Protein AF-A0A9P6AX72-F1 (afdb_monomer_lite)

Secondary structure (DSSP, 8-state):
-HHHHHHTSS--STHHHHHHHHHHHHHHHHTTT--SSS-----TT--HHHHHHHHTTT-TT------SHHHHHHHHHHHHHHHS-GGG--SSSSPPPP-GGGTTS--GGG---GGGSTHHHHHHHHHHHHHHHHHTT-

Foldseek 3Di:
DVLVCLLPVDCFPHPVLVVVVVVQVVLCVVVVVDADDDQFQPPPLAQVQLVVCVVVVVPSPDQGDRPDLVVSVLSLQQSVLVSDDPVQRDPDSGGDPDDPVCPPDDPVSLSHHHPRHCSSNSVSVSSSRVVVVVVVVD

Radius of gyration: 15.06 Å; chains: 1; bounding box: 37×38×39 Å

pLDDT: mean 81.89, std 10.88, range [48.25, 93.88]

Organism: NCBI:txid1448309

Structure (mmCIF, N/CA/C/O backbone):
data_AF-A0A9P6AX72-F1
#
_entry.id   AF-A0A9P6AX72-F1
#
loop_
_atom_site.group_PDB
_atom_site.id
_atom_site.type_symbol
_atom_site.label_atom_id
_atom_site.label_alt_id
_atom_site.label_comp_id
_atom_site.label_asym_id
_atom_site.label_entity_id
_atom_site.label_seq_id
_atom_site.pdbx_PDB_ins_code
_atom_site.Cartn_x
_atom_site.Cartn_y
_atom_site.Cartn_z
_atom_site.occupancy
_atom_site.B_iso_or_equiv
_atom_site.auth_seq_id
_atom_site.auth_comp_id
_atom_site.auth_asym_id
_atom_site.auth_atom_id
_atom_site.pdbx_PDB_model_num
ATOM 1 N N . MET A 1 1 ? -1.511 -17.682 -3.061 1.00 54.00 1 MET A N 1
ATOM 2 C CA . MET A 1 1 ? -2.916 -18.088 -2.811 1.00 54.00 1 MET A CA 1
ATOM 3 C C . MET A 1 1 ? -3.450 -17.654 -1.443 1.00 54.00 1 MET A C 1
ATOM 5 O O . MET A 1 1 ? -4.520 -17.069 -1.420 1.00 54.00 1 MET A O 1
ATOM 9 N N . ALA A 1 2 ? -2.737 -17.840 -0.319 1.00 62.84 2 ALA A N 1
ATOM 10 C CA . ALA A 1 2 ? -3.250 -17.471 1.018 1.00 62.84 2 ALA A CA 1
ATOM 11 C C . ALA A 1 2 ? -3.601 -15.973 1.210 1.00 62.84 2 ALA A C 1
ATOM 13 O O . ALA A 1 2 ? -4.419 -15.632 2.056 1.00 62.84 2 ALA A O 1
ATOM 14 N N . HIS A 1 3 ? -3.001 -15.082 0.417 1.00 76.56 3 HIS A N 1
ATOM 15 C CA . HIS A 1 3 ? -3.175 -13.633 0.538 1.00 76.56 3 HIS A CA 1
ATOM 16 C C . HIS A 1 3 ? -4.529 -13.180 -0.035 1.00 76.56 3 HIS A C 1
ATOM 18 O O . HIS A 1 3 ? -5.188 -12.324 0.545 1.00 76.56 3 HIS A O 1
ATOM 24 N N . LEU A 1 4 ? -4.973 -13.800 -1.135 1.00 80.00 4 LEU A N 1
ATOM 25 C CA . LEU A 1 4 ? -6.199 -13.415 -1.834 1.00 80.00 4 LEU A CA 1
ATOM 26 C C . LEU A 1 4 ? -7.451 -13.726 -1.008 1.00 80.00 4 LEU A C 1
ATOM 28 O O . LEU A 1 4 ? -8.325 -12.877 -0.892 1.00 80.00 4 LEU A O 1
ATOM 32 N N . GLY A 1 5 ? -7.493 -14.896 -0.360 1.00 82.56 5 GLY A N 1
ATOM 33 C CA . GLY A 1 5 ? -8.625 -15.276 0.491 1.00 82.56 5 GLY A CA 1
ATOM 34 C C . GLY A 1 5 ? -8.842 -14.314 1.664 1.00 82.56 5 GLY A C 1
ATOM 35 O O . GLY A 1 5 ? -9.978 -14.057 2.044 1.00 82.56 5 GLY A O 1
ATOM 36 N N . VAL A 1 6 ? -7.766 -13.725 2.199 1.00 84.81 6 VAL A N 1
ATOM 37 C CA . VAL A 1 6 ? -7.870 -12.669 3.215 1.00 84.81 6 VAL A CA 1
ATOM 38 C C . VAL A 1 6 ? -8.396 -11.368 2.612 1.00 84.81 6 VAL A C 1
ATOM 40 O O . VAL A 1 6 ? -9.300 -10.762 3.171 1.00 84.81 6 VAL A O 1
ATOM 43 N N . LEU A 1 7 ? -7.855 -10.933 1.475 1.00 85.81 7 LEU A N 1
ATOM 44 C CA . LEU A 1 7 ? -8.235 -9.659 0.854 1.00 85.81 7 LEU A CA 1
ATOM 45 C C . LEU A 1 7 ? -9.661 -9.664 0.281 1.00 85.81 7 LEU A C 1
ATOM 47 O O . LEU A 1 7 ? -10.276 -8.608 0.152 1.00 85.81 7 LEU A O 1
ATOM 51 N N . GLN A 1 8 ? -10.195 -10.847 -0.024 1.00 86.06 8 GLN A N 1
ATOM 52 C CA . GLN A 1 8 ? -11.582 -11.062 -0.440 1.00 86.06 8 GLN A CA 1
ATOM 53 C C . GLN A 1 8 ? -12.529 -11.335 0.736 1.00 86.06 8 GLN A C 1
ATOM 55 O O . GLN A 1 8 ? -13.734 -11.435 0.527 1.00 86.06 8 GLN A O 1
ATOM 60 N N . SER A 1 9 ? -12.029 -11.437 1.975 1.00 82.06 9 SER A N 1
ATOM 61 C CA . SER A 1 9 ? -12.870 -11.776 3.132 1.00 82.06 9 SER A CA 1
ATOM 62 C C . SER A 1 9 ? -13.851 -10.667 3.520 1.00 82.06 9 SER A C 1
ATOM 64 O O . SER A 1 9 ? -14.686 -10.869 4.396 1.00 82.06 9 SER A O 1
ATOM 66 N N . LEU A 1 10 ? -13.702 -9.472 2.947 1.00 78.75 10 LEU A N 1
ATOM 67 C CA . LEU A 1 10 ? -14.562 -8.322 3.177 1.00 78.75 10 LEU A CA 1
ATOM 68 C C . LEU A 1 10 ? -14.935 -7.698 1.836 1.00 78.75 10 LEU A C 1
ATOM 70 O O . LEU A 1 10 ? -14.074 -7.454 0.994 1.00 78.75 10 LEU A O 1
ATOM 74 N N . GLU A 1 11 ? -16.213 -7.368 1.677 1.00 81.81 11 GLU A N 1
ATOM 75 C CA . GLU A 1 11 ? -16.701 -6.618 0.517 1.00 81.81 11 GLU A CA 1
ATOM 76 C C . GLU A 1 11 ? -16.320 -5.138 0.633 1.00 81.81 11 GLU A C 1
ATOM 78 O O . GLU A 1 11 ? -17.087 -4.318 1.135 1.00 81.81 11 GLU A O 1
ATOM 83 N N . LEU A 1 12 ? -15.106 -4.778 0.241 1.00 84.31 12 LEU A N 1
ATOM 84 C CA . LEU A 1 12 ? -14.669 -3.383 0.187 1.00 84.31 12 LEU A CA 1
ATOM 85 C C . LEU A 1 12 ? -14.952 -2.823 -1.206 1.00 84.31 12 LEU A C 1
ATOM 87 O O . LEU A 1 12 ? -14.769 -3.541 -2.174 1.00 84.31 12 LEU A O 1
ATOM 91 N N . GLY A 1 13 ? -15.400 -1.568 -1.322 1.00 77.88 13 GLY A N 1
ATOM 92 C CA . GLY A 1 13 ? -15.394 -0.815 -2.591 1.00 77.88 13 GLY A CA 1
ATOM 93 C C . GLY A 1 13 ? -16.130 -1.418 -3.804 1.00 77.88 13 GLY A C 1
ATOM 94 O O . GLY A 1 13 ? -15.956 -0.901 -4.905 1.00 77.88 13 GLY A O 1
ATOM 95 N N . GLY A 1 14 ? -16.916 -2.488 -3.638 1.00 86.69 14 GLY A N 1
ATOM 96 C CA . GLY A 1 14 ? -17.617 -3.176 -4.728 1.00 86.69 14 GLY A CA 1
ATOM 97 C C . GLY A 1 14 ? -16.675 -3.699 -5.820 1.00 86.69 14 GLY A C 1
ATOM 98 O O . GLY A 1 14 ? -15.595 -4.228 -5.539 1.00 86.69 14 GLY A O 1
ATOM 99 N N . ASP A 1 15 ? -17.077 -3.520 -7.079 1.00 88.38 15 ASP A N 1
ATOM 100 C CA . ASP A 1 15 ? -16.349 -4.019 -8.253 1.00 88.38 15 ASP A CA 1
ATOM 101 C C . ASP A 1 15 ? -14.936 -3.439 -8.379 1.00 88.38 15 ASP A C 1
ATOM 103 O O . ASP A 1 15 ? -14.023 -4.133 -8.826 1.00 88.38 15 ASP A O 1
ATOM 107 N N . LEU A 1 16 ? -14.719 -2.196 -7.933 1.00 88.88 16 LEU A N 1
ATOM 108 C CA . LEU A 1 16 ? -13.410 -1.539 -8.003 1.00 88.88 16 LEU A CA 1
ATOM 109 C C . LEU A 1 16 ? -12.354 -2.271 -7.170 1.00 88.88 16 LEU A C 1
ATOM 111 O O . LEU A 1 16 ? -11.197 -2.366 -7.575 1.00 88.88 16 LEU A O 1
ATOM 115 N N . TRP A 1 17 ? -12.741 -2.832 -6.023 1.00 91.06 17 TRP A N 1
ATOM 116 C CA . TRP A 1 17 ? -11.821 -3.619 -5.204 1.00 91.06 17 TRP A CA 1
ATOM 117 C C . TRP A 1 17 ? -11.461 -4.941 -5.874 1.00 91.06 17 TRP A C 1
ATOM 119 O O . TRP A 1 17 ? -10.294 -5.323 -5.894 1.00 91.06 17 TRP A O 1
ATOM 129 N N . GLN A 1 18 ? -12.438 -5.621 -6.477 1.00 90.56 18 GLN A N 1
ATOM 130 C CA . GLN A 1 18 ? -12.172 -6.857 -7.214 1.00 90.56 18 GLN A CA 1
ATOM 131 C C . GLN A 1 18 ? -11.274 -6.597 -8.429 1.00 90.56 18 GLN A C 1
ATOM 133 O O . GLN A 1 18 ? -10.331 -7.351 -8.662 1.00 90.56 18 GLN A O 1
ATOM 138 N N . GLN A 1 19 ? -11.500 -5.495 -9.150 1.00 91.19 19 GLN A N 1
ATOM 139 C CA . GLN A 1 19 ? -10.642 -5.056 -10.253 1.00 91.19 19 GLN A CA 1
ATOM 140 C C . GLN A 1 19 ? -9.220 -4.727 -9.785 1.00 91.19 19 GLN A C 1
ATOM 142 O O . GLN A 1 19 ? -8.258 -5.123 -10.445 1.00 91.19 19 GLN A O 1
ATOM 147 N N . LEU A 1 20 ? -9.066 -4.066 -8.632 1.00 92.00 20 LEU A N 1
ATOM 148 C CA . LEU A 1 20 ? -7.757 -3.808 -8.030 1.00 92.00 20 LEU A CA 1
ATOM 149 C C . LEU A 1 20 ? -7.023 -5.118 -7.717 1.00 92.00 20 LEU A C 1
ATOM 151 O O . LEU A 1 20 ? -5.854 -5.266 -8.071 1.00 92.00 20 LEU A O 1
ATOM 155 N N . LEU A 1 21 ? -7.699 -6.078 -7.077 1.00 92.50 21 LEU A N 1
ATOM 156 C CA . LEU A 1 21 ? -7.105 -7.374 -6.741 1.00 92.50 21 LEU A CA 1
ATOM 157 C C . LEU A 1 21 ? -6.718 -8.170 -7.992 1.00 92.50 21 LEU A C 1
ATOM 159 O O . LEU A 1 21 ? -5.629 -8.742 -8.026 1.00 92.50 21 LEU A O 1
ATOM 163 N N . ALA A 1 22 ? -7.575 -8.181 -9.015 1.00 92.12 22 ALA A N 1
ATOM 164 C CA . ALA A 1 22 ? -7.294 -8.835 -10.290 1.00 92.12 22 ALA A CA 1
ATOM 165 C C . ALA A 1 22 ? -6.072 -8.210 -10.980 1.00 92.12 22 ALA A C 1
ATOM 167 O O . ALA A 1 22 ? -5.117 -8.919 -11.291 1.00 92.12 22 ALA A O 1
ATOM 168 N N . THR A 1 23 ? -6.048 -6.880 -11.110 1.00 91.56 23 THR A N 1
ATOM 169 C CA . THR A 1 23 ? -4.928 -6.136 -11.711 1.00 91.56 23 THR A CA 1
ATOM 170 C C . THR A 1 23 ? -3.619 -6.368 -10.953 1.00 91.56 23 THR A C 1
ATOM 172 O O . THR A 1 23 ? -2.569 -6.570 -11.562 1.00 91.56 23 THR A O 1
ATOM 175 N N . TRP A 1 24 ? -3.659 -6.388 -9.617 1.00 91.38 24 TRP A N 1
ATOM 176 C CA . TRP A 1 24 ? -2.477 -6.695 -8.810 1.00 91.38 24 TRP A CA 1
ATOM 177 C C . TRP A 1 24 ? -1.975 -8.127 -9.044 1.00 91.38 24 TRP A C 1
ATOM 179 O O . TRP A 1 24 ? -0.772 -8.328 -9.204 1.00 91.38 24 TRP A O 1
ATOM 189 N N . ILE A 1 25 ? -2.865 -9.123 -9.118 1.00 91.25 25 ILE A N 1
ATOM 190 C CA . ILE A 1 25 ? -2.468 -10.504 -9.433 1.00 91.25 25 ILE A CA 1
ATOM 191 C C . ILE A 1 25 ? -1.827 -10.589 -10.819 1.00 91.25 25 ILE A C 1
ATOM 193 O O . ILE A 1 25 ? -0.798 -11.246 -10.966 1.00 91.25 25 ILE A O 1
ATOM 197 N N . GLU A 1 26 ? -2.406 -9.934 -11.825 1.00 91.69 26 GLU A N 1
ATOM 198 C CA . GLU A 1 26 ? -1.842 -9.895 -13.177 1.00 91.69 26 GLU A CA 1
ATOM 199 C C . GLU A 1 26 ? -0.444 -9.267 -13.197 1.00 91.69 26 GLU A C 1
ATOM 201 O O . GLU A 1 26 ? 0.447 -9.758 -13.893 1.00 91.69 26 GLU A O 1
ATOM 206 N N . LEU A 1 27 ? -0.223 -8.211 -12.409 1.00 88.62 27 LEU A N 1
ATOM 207 C CA . LEU A 1 27 ? 1.100 -7.616 -12.239 1.00 88.62 27 LEU A CA 1
ATOM 208 C C . LEU A 1 27 ? 2.087 -8.620 -11.627 1.00 88.62 27 LEU A C 1
ATOM 210 O O . LEU A 1 27 ? 3.162 -8.826 -12.184 1.00 88.62 27 LEU A O 1
ATOM 214 N N . GLU A 1 28 ? 1.730 -9.288 -10.528 1.00 89.25 28 GLU A N 1
ATOM 215 C CA . GLU A 1 28 ? 2.593 -10.300 -9.894 1.00 89.25 28 GLU A CA 1
ATOM 216 C C . GLU A 1 28 ? 2.891 -11.476 -10.837 1.00 89.25 28 GLU A C 1
ATOM 218 O O . GLU A 1 28 ? 4.018 -11.972 -10.868 1.00 89.25 28 GLU A O 1
ATOM 223 N N . GLN A 1 29 ? 1.915 -11.895 -11.651 1.00 89.50 29 GLN A N 1
ATOM 224 C CA . GLN A 1 29 ? 2.105 -12.913 -12.688 1.00 89.50 29 GLN A CA 1
ATOM 225 C C . GLN A 1 29 ? 3.125 -12.468 -13.738 1.00 89.50 29 GLN A C 1
ATOM 227 O O . GLN A 1 29 ? 4.042 -13.226 -14.055 1.00 89.50 29 GLN A O 1
ATOM 232 N N . LYS A 1 30 ? 3.005 -11.235 -14.247 1.00 89.19 30 LYS A N 1
ATOM 233 C CA . LYS A 1 30 ? 3.960 -10.651 -15.206 1.00 89.19 30 LYS A CA 1
ATOM 234 C C . LYS A 1 30 ? 5.356 -10.480 -14.606 1.00 89.19 30 LYS A C 1
ATOM 236 O O . LYS A 1 30 ? 6.343 -10.575 -15.326 1.00 89.19 30 LYS A O 1
ATOM 241 N N . LEU A 1 31 ? 5.438 -10.282 -13.293 1.00 86.38 31 LEU A N 1
ATOM 242 C CA . LEU A 1 31 ? 6.683 -10.238 -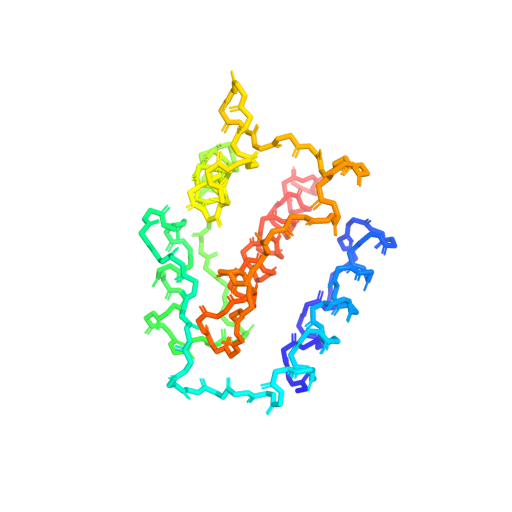12.528 1.00 86.38 31 LEU A CA 1
ATOM 243 C C . LEU A 1 31 ? 7.150 -11.625 -12.053 1.00 86.38 31 LEU A C 1
ATOM 245 O O . LEU A 1 31 ? 8.036 -11.707 -11.206 1.00 86.38 31 LEU A O 1
ATOM 249 N N . CYS A 1 32 ? 6.574 -12.717 -12.570 1.00 86.31 32 CYS A N 1
ATOM 250 C CA . CYS A 1 32 ? 6.940 -14.100 -12.245 1.00 86.31 32 CYS A CA 1
ATOM 251 C C . CYS A 1 32 ? 6.918 -14.428 -10.740 1.00 86.31 32 CYS A C 1
ATOM 253 O O . CYS A 1 32 ? 7.659 -15.302 -10.288 1.00 86.31 32 CYS A O 1
ATOM 255 N N . PHE A 1 33 ? 6.086 -13.737 -9.954 1.00 81.50 33 PHE A N 1
ATOM 256 C CA . PHE A 1 33 ? 5.981 -13.896 -8.500 1.00 81.50 33 PHE A CA 1
ATOM 257 C C . PHE A 1 33 ? 7.333 -13.820 -7.768 1.00 81.50 33 PHE A C 1
ATOM 259 O O . PHE A 1 33 ? 7.590 -14.586 -6.832 1.00 81.50 33 PHE A O 1
ATOM 266 N N . VAL A 1 34 ? 8.220 -12.917 -8.200 1.00 76.69 34 VAL A N 1
ATOM 267 C CA . VAL A 1 34 ? 9.528 -12.703 -7.564 1.00 76.69 34 VAL A CA 1
ATOM 268 C C . VAL A 1 34 ? 9.335 -12.411 -6.072 1.00 76.69 34 VAL A C 1
ATOM 270 O O . VAL A 1 34 ? 8.791 -11.379 -5.691 1.00 76.69 34 VAL A O 1
ATOM 273 N N . ARG A 1 35 ? 9.777 -13.337 -5.209 1.00 63.50 35 ARG A N 1
ATOM 274 C CA . ARG A 1 35 ? 9.623 -13.210 -3.748 1.00 63.50 35 ARG A CA 1
ATOM 275 C C . ARG A 1 35 ? 10.617 -12.226 -3.135 1.00 63.50 35 ARG A C 1
ATOM 277 O O . ARG A 1 35 ? 10.225 -11.473 -2.249 1.00 63.50 35 ARG A O 1
ATOM 284 N N . ASP A 1 36 ? 11.863 -12.228 -3.618 1.00 61.91 36 ASP A N 1
ATOM 285 C CA . ASP A 1 36 ? 12.991 -11.476 -3.058 1.00 61.91 36 ASP A CA 1
ATOM 286 C C . ASP A 1 36 ? 13.974 -11.029 -4.158 1.00 61.91 36 ASP A C 1
ATOM 288 O O . ASP A 1 36 ? 14.081 -11.663 -5.206 1.00 61.91 36 ASP A O 1
ATOM 292 N N . GLY A 1 37 ? 14.709 -9.936 -3.918 1.00 56.66 37 GLY A N 1
ATOM 293 C CA . GLY A 1 37 ? 15.803 -9.471 -4.791 1.00 56.66 37 GLY A CA 1
ATOM 294 C C . GLY A 1 37 ? 15.418 -8.499 -5.917 1.00 56.66 37 GLY A C 1
ATOM 295 O O . GLY A 1 37 ? 16.309 -7.956 -6.565 1.00 56.66 37 GLY A O 1
ATOM 296 N N . GLY A 1 38 ? 14.125 -8.234 -6.123 1.00 65.06 38 GLY A N 1
ATOM 297 C CA . GLY A 1 38 ? 13.637 -7.204 -7.050 1.00 65.06 38 GLY A CA 1
ATOM 298 C C . GLY A 1 38 ? 13.676 -5.777 -6.480 1.00 65.06 38 GLY A C 1
ATOM 299 O O . GLY A 1 38 ? 14.045 -5.552 -5.321 1.00 65.06 38 GLY A O 1
ATOM 300 N N . ARG A 1 39 ? 13.247 -4.796 -7.292 1.00 72.81 39 ARG A N 1
ATOM 301 C CA . ARG A 1 39 ? 12.957 -3.434 -6.810 1.00 72.81 39 ARG A CA 1
ATOM 302 C C . ARG A 1 39 ? 11.895 -3.501 -5.708 1.00 72.81 39 ARG A C 1
ATOM 304 O O . ARG A 1 39 ? 10.979 -4.318 -5.762 1.00 72.81 39 ARG A O 1
ATOM 311 N N . LYS A 1 40 ? 12.029 -2.635 -4.707 1.00 80.06 40 LYS A N 1
ATOM 312 C CA . LYS A 1 40 ? 11.108 -2.547 -3.570 1.00 80.06 40 LYS A CA 1
ATOM 313 C C . LYS A 1 40 ? 10.304 -1.267 -3.681 1.00 80.06 40 LYS A C 1
ATOM 315 O O . LYS A 1 40 ? 10.850 -0.241 -4.086 1.00 80.06 40 LYS A O 1
ATOM 320 N N . LEU A 1 41 ? 9.047 -1.320 -3.259 1.00 81.38 41 LEU A N 1
ATOM 321 C CA . LEU A 1 41 ? 8.260 -0.120 -3.042 1.00 81.38 41 LEU A CA 1
ATOM 322 C C . LEU A 1 41 ? 8.977 0.772 -2.020 1.00 81.38 41 LEU A C 1
ATOM 324 O O . LEU A 1 41 ? 9.590 0.283 -1.063 1.00 81.38 41 LEU A O 1
ATOM 328 N N . LEU A 1 42 ? 8.914 2.086 -2.223 1.00 73.94 42 LEU A N 1
ATOM 329 C CA . LEU A 1 42 ? 9.509 3.050 -1.307 1.00 73.94 42 LEU A CA 1
ATOM 330 C C . LEU A 1 42 ? 8.844 2.935 0.069 1.00 73.94 42 LEU A C 1
ATOM 332 O O . LEU A 1 42 ? 7.721 3.372 0.273 1.00 73.94 42 LEU A O 1
ATOM 336 N N . MET A 1 43 ? 9.555 2.365 1.041 1.00 72.00 43 MET A N 1
ATOM 337 C CA . MET A 1 43 ? 9.043 2.169 2.408 1.00 72.00 43 MET A CA 1
ATOM 338 C C . MET A 1 43 ? 9.156 3.415 3.296 1.00 72.00 43 MET A C 1
ATOM 340 O O . MET A 1 43 ? 8.713 3.423 4.447 1.00 72.00 43 MET A O 1
ATOM 344 N N . LYS A 1 44 ? 9.798 4.477 2.800 1.00 77.69 44 LYS A N 1
ATOM 345 C CA . LYS A 1 44 ? 9.966 5.716 3.559 1.00 77.69 44 LYS A CA 1
ATOM 346 C C . LYS A 1 44 ? 8.594 6.361 3.769 1.00 77.69 44 LYS A C 1
ATOM 348 O O . LYS A 1 44 ? 7.837 6.521 2.822 1.00 77.69 44 LYS A O 1
ATOM 353 N N . ASN A 1 45 ? 8.309 6.764 5.008 1.00 77.38 45 ASN A N 1
ATOM 354 C CA . ASN A 1 45 ? 7.046 7.395 5.418 1.00 77.38 45 ASN A CA 1
ATOM 355 C C . ASN A 1 45 ? 5.790 6.516 5.294 1.00 77.38 45 ASN A C 1
ATOM 357 O O . ASN A 1 45 ? 4.685 7.051 5.325 1.00 77.38 45 ASN A O 1
ATOM 361 N N . GLN A 1 46 ? 5.932 5.193 5.188 1.00 87.06 46 GLN A N 1
ATOM 362 C CA . GLN A 1 46 ? 4.774 4.303 5.172 1.00 87.06 46 GLN A CA 1
ATOM 363 C C . GLN A 1 46 ? 3.941 4.401 6.465 1.00 87.06 46 GLN A C 1
ATOM 365 O O . GLN A 1 46 ? 4.500 4.665 7.540 1.00 87.06 46 GLN A O 1
ATOM 370 N N . PRO A 1 47 ? 2.626 4.120 6.409 1.00 91.75 47 PRO A N 1
ATOM 371 C CA . PRO A 1 47 ? 1.780 4.119 7.594 1.00 91.75 47 PRO A CA 1
ATOM 372 C C . PRO A 1 47 ? 2.309 3.177 8.694 1.00 91.75 47 PRO A C 1
ATOM 374 O O . PRO A 1 47 ? 2.788 2.077 8.388 1.00 91.75 47 PRO A O 1
ATOM 377 N N . PRO A 1 48 ? 2.170 3.526 9.990 1.00 90.19 48 PRO A N 1
ATOM 378 C CA . PRO A 1 48 ? 2.654 2.701 11.105 1.00 90.19 48 PRO A CA 1
ATOM 379 C C . PRO A 1 48 ? 2.147 1.250 11.094 1.00 90.19 48 PRO A C 1
ATOM 381 O O .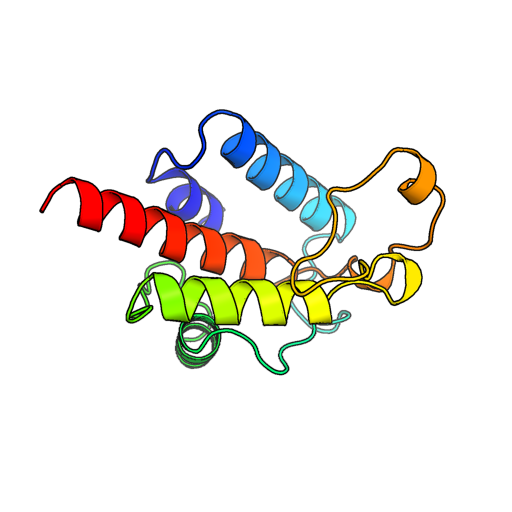 PRO A 1 48 ? 2.855 0.335 11.527 1.00 90.19 48 PRO A O 1
ATOM 384 N N . ALA A 1 49 ? 0.944 1.027 10.560 1.00 92.00 49 ALA A N 1
ATOM 385 C CA . ALA A 1 49 ? 0.365 -0.301 10.381 1.00 92.00 49 ALA A CA 1
ATOM 386 C C . ALA A 1 49 ? 1.207 -1.193 9.451 1.00 92.00 49 ALA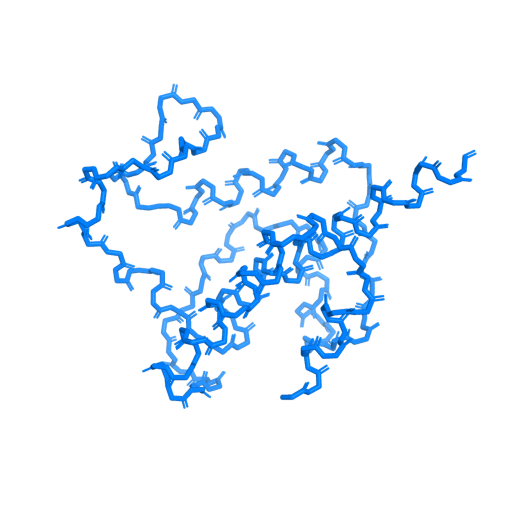 A C 1
ATOM 388 O O . ALA A 1 49 ? 1.450 -2.354 9.774 1.00 92.00 49 ALA A O 1
ATOM 389 N N . VAL A 1 50 ? 1.717 -0.634 8.346 1.00 90.62 50 VAL A N 1
ATOM 390 C CA . VAL A 1 50 ? 2.579 -1.343 7.383 1.00 90.62 50 VAL A CA 1
ATOM 391 C C . VAL A 1 50 ? 3.907 -1.708 8.044 1.00 90.62 50 VAL A C 1
ATOM 393 O O . VAL A 1 50 ? 4.326 -2.863 8.014 1.00 90.62 50 VAL A O 1
ATOM 396 N N . SER A 1 51 ? 4.519 -0.759 8.759 1.00 88.38 51 SER A N 1
ATOM 397 C CA . SER A 1 51 ? 5.741 -1.009 9.538 1.00 88.38 51 SER A CA 1
ATOM 398 C C . SER A 1 51 ? 5.558 -2.110 10.583 1.00 88.38 51 SER A C 1
ATOM 400 O O . SER A 1 51 ? 6.447 -2.936 10.789 1.00 88.38 51 SER A O 1
ATOM 402 N N . SER A 1 52 ? 4.403 -2.141 11.247 1.00 90.06 52 SER A N 1
ATOM 403 C CA . SER A 1 52 ? 4.077 -3.179 12.228 1.00 90.06 52 SER A CA 1
ATOM 404 C C . SER A 1 52 ? 3.888 -4.540 11.564 1.00 90.06 52 SER A C 1
ATOM 406 O O . SER A 1 52 ? 4.333 -5.553 12.098 1.00 90.06 52 SER A O 1
ATOM 408 N N . TRP A 1 53 ? 3.285 -4.581 10.379 1.00 90.69 53 TRP A N 1
ATOM 409 C CA . TRP A 1 53 ? 3.109 -5.810 9.613 1.00 90.69 53 TRP A CA 1
ATOM 410 C C . TRP A 1 53 ? 4.434 -6.407 9.123 1.00 90.69 53 TRP A C 1
ATOM 412 O O . TRP A 1 53 ? 4.626 -7.620 9.212 1.00 90.69 53 TRP A O 1
ATOM 422 N N . PHE A 1 54 ? 5.397 -5.571 8.725 1.00 85.50 54 PHE A N 1
ATOM 423 C CA . PHE A 1 54 ? 6.752 -6.023 8.383 1.00 85.50 54 PHE A CA 1
ATOM 424 C C . PHE A 1 54 ? 7.464 -6.691 9.557 1.00 85.50 54 PHE A C 1
ATOM 426 O O . PHE A 1 54 ? 8.060 -7.754 9.392 1.00 85.50 54 PHE A O 1
ATOM 433 N N . LYS A 1 55 ? 7.336 -6.127 10.766 1.00 86.94 55 LYS A N 1
ATOM 434 C CA . LYS A 1 55 ? 7.862 -6.749 11.995 1.00 86.94 55 LYS A CA 1
ATOM 435 C C . LYS A 1 55 ? 7.227 -8.112 12.289 1.00 86.94 55 LYS A C 1
ATOM 437 O O . LYS A 1 55 ? 7.831 -8.923 12.977 1.00 86.94 55 LYS A O 1
ATOM 442 N N . ASN A 1 56 ? 6.041 -8.371 11.742 1.00 87.50 56 ASN A N 1
ATOM 443 C CA . ASN A 1 56 ? 5.320 -9.637 11.850 1.00 87.50 56 ASN A CA 1
ATOM 444 C C . ASN A 1 56 ? 5.498 -10.522 10.603 1.00 87.50 56 ASN A C 1
ATOM 446 O O . ASN A 1 56 ? 4.617 -11.318 10.280 1.00 87.50 56 ASN A O 1
ATOM 450 N N . ALA A 1 57 ? 6.617 -10.372 9.887 1.00 85.12 57 ALA A N 1
ATOM 451 C CA . ALA A 1 57 ? 6.991 -11.197 8.739 1.00 85.12 57 ALA A CA 1
ATOM 452 C C . ALA A 1 57 ? 5.913 -11.271 7.638 1.00 85.12 57 ALA A C 1
ATOM 454 O O . ALA A 1 57 ? 5.747 -12.308 7.000 1.00 85.12 57 ALA A O 1
ATOM 455 N N . HIS A 1 58 ? 5.179 -10.176 7.413 1.00 85.25 58 HIS A N 1
ATOM 456 C CA . HIS A 1 58 ? 4.092 -10.105 6.426 1.00 85.25 58 HIS A CA 1
ATOM 457 C C . HIS A 1 58 ? 2.968 -11.124 6.674 1.00 85.25 58 HIS A C 1
ATOM 459 O O . HIS A 1 58 ? 2.299 -11.567 5.740 1.00 85.25 58 HIS A O 1
ATOM 465 N N . ASN A 1 59 ? 2.734 -11.507 7.933 1.00 85.94 59 ASN A N 1
ATOM 466 C CA . ASN A 1 59 ? 1.666 -12.437 8.281 1.00 85.94 59 ASN A CA 1
ATOM 467 C C . ASN A 1 59 ? 0.305 -11.904 7.798 1.00 85.94 59 ASN A C 1
ATOM 469 O O . ASN A 1 59 ? -0.198 -10.903 8.303 1.00 85.94 59 ASN A O 1
ATOM 473 N N . VAL A 1 60 ? -0.312 -12.586 6.834 1.00 84.50 60 VAL A N 1
ATOM 474 C CA . VAL A 1 60 ? -1.587 -12.175 6.220 1.00 84.50 60 VAL A CA 1
ATOM 475 C C . VAL A 1 60 ? -2.768 -12.191 7.191 1.00 84.50 60 VAL A C 1
ATOM 477 O O . VAL A 1 60 ? -3.773 -11.524 6.955 1.00 84.50 60 VAL A O 1
ATOM 480 N N . GLN A 1 61 ? -2.664 -12.932 8.295 1.00 85.88 61 GLN A N 1
ATOM 481 C CA . GLN A 1 61 ? -3.678 -12.962 9.351 1.00 85.88 61 GLN A CA 1
ATOM 482 C C . GLN A 1 61 ? -3.479 -11.850 10.382 1.00 85.88 61 GLN A C 1
ATOM 484 O O . GLN A 1 61 ? -4.399 -11.537 11.135 1.00 85.88 61 GLN A O 1
ATOM 489 N N . PHE A 1 62 ? -2.307 -11.210 10.406 1.00 85.44 62 PHE A N 1
ATOM 490 C CA . PHE A 1 62 ? -2.071 -10.080 11.291 1.00 85.44 62 PHE A CA 1
ATOM 491 C C . PHE A 1 62 ? -2.989 -8.912 10.911 1.00 85.44 62 PHE A C 1
ATOM 493 O O . PHE A 1 62 ? -3.191 -8.592 9.734 1.00 85.44 62 PHE A O 1
ATOM 500 N N . ARG A 1 63 ? -3.582 -8.285 11.925 1.00 84.94 63 ARG A N 1
ATOM 501 C CA . ARG A 1 63 ? -4.438 -7.106 11.788 1.00 84.94 63 ARG A CA 1
ATOM 502 C C . ARG A 1 63 ? -3.810 -5.978 12.603 1.00 84.94 63 ARG A C 1
ATOM 504 O O . ARG A 1 63 ? -4.011 -5.941 13.815 1.00 84.94 63 ARG A O 1
ATOM 511 N N . PRO A 1 64 ? -3.001 -5.106 11.979 1.00 89.12 64 PRO A N 1
ATOM 512 C CA . PRO A 1 64 ? -2.394 -3.994 12.692 1.00 89.12 64 PRO A CA 1
ATOM 513 C C . PRO A 1 64 ? -3.451 -2.986 13.147 1.00 89.12 64 PRO A C 1
ATOM 515 O O . PRO A 1 64 ? -4.425 -2.721 12.442 1.00 89.12 64 PRO A O 1
ATOM 518 N N . THR A 1 65 ? -3.211 -2.360 14.297 1.00 89.00 65 THR A N 1
ATOM 519 C CA . THR A 1 65 ? -3.970 -1.185 14.731 1.00 89.00 65 THR A CA 1
ATOM 520 C C . THR A 1 65 ? -3.616 0.001 13.837 1.00 89.00 65 THR A C 1
ATOM 522 O O . THR A 1 65 ? -2.447 0.381 13.751 1.00 89.00 65 THR A O 1
ATOM 525 N N . ILE A 1 66 ? -4.614 0.594 13.177 1.00 90.44 66 ILE A N 1
ATOM 526 C CA . ILE A 1 66 ? -4.400 1.728 12.263 1.00 90.44 66 ILE A CA 1
ATOM 527 C C . ILE A 1 66 ? -4.525 3.105 12.942 1.00 90.44 66 ILE A C 1
ATOM 529 O O . ILE A 1 66 ? -4.142 4.112 12.353 1.00 90.44 66 ILE A O 1
ATOM 533 N N . GLY A 1 67 ? -4.993 3.154 14.195 1.00 90.38 67 GLY A N 1
ATOM 534 C CA . GLY A 1 67 ? -5.228 4.404 14.925 1.00 90.38 67 GLY A CA 1
ATOM 535 C C . GLY A 1 67 ? -6.440 5.186 14.390 1.00 90.38 67 GLY A C 1
ATOM 536 O O . GLY A 1 67 ? -7.304 4.593 13.744 1.00 90.38 67 GLY A O 1
ATOM 537 N N . PRO A 1 68 ? -6.531 6.504 14.657 1.00 92.56 68 PRO A N 1
ATOM 538 C CA . PRO A 1 68 ? -7.622 7.337 14.157 1.00 92.56 68 PRO A CA 1
ATOM 539 C C . PRO A 1 68 ? -7.678 7.342 12.626 1.00 92.56 68 PRO A C 1
ATOM 541 O O . PRO A 1 68 ? -6.679 7.647 11.970 1.00 92.56 68 PRO A O 1
ATOM 544 N N . ILE A 1 69 ? -8.862 7.084 12.061 1.00 92.31 69 ILE A N 1
ATOM 545 C CA . ILE A 1 69 ? -9.078 6.935 10.610 1.00 92.31 69 ILE A CA 1
ATOM 546 C C . ILE A 1 69 ? -8.531 8.136 9.829 1.00 92.31 69 ILE A C 1
ATOM 548 O O . ILE A 1 69 ? -7.810 7.957 8.851 1.00 92.31 69 ILE A O 1
ATOM 552 N N . LYS A 1 70 ? -8.793 9.361 10.304 1.00 90.62 70 LYS A N 1
ATOM 553 C CA . LYS A 1 70 ? -8.308 10.600 9.675 1.00 90.62 70 LYS A CA 1
ATOM 554 C C . LYS A 1 70 ? -6.779 10.719 9.666 1.00 90.62 70 LYS A C 1
ATOM 556 O O . LYS A 1 70 ? -6.199 11.213 8.708 1.00 90.62 70 LYS A O 1
ATOM 561 N N . ALA A 1 71 ? -6.109 10.293 10.735 1.00 90.94 71 ALA A N 1
ATOM 562 C CA . ALA A 1 71 ? -4.648 10.325 10.784 1.00 90.94 71 ALA A CA 1
ATOM 563 C C . ALA A 1 71 ? -4.051 9.259 9.857 1.00 90.94 71 ALA A C 1
ATOM 565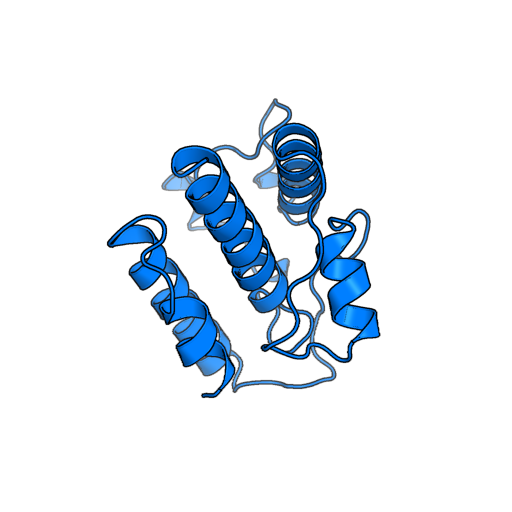 O O . ALA A 1 71 ? -3.064 9.514 9.162 1.00 90.94 71 ALA A O 1
ATOM 566 N N . TYR A 1 72 ? -4.683 8.082 9.812 1.00 92.81 72 TYR A N 1
ATOM 567 C CA . TYR A 1 72 ? -4.275 7.010 8.920 1.00 92.81 72 TYR A CA 1
ATOM 568 C C . TYR A 1 72 ? -4.400 7.420 7.454 1.00 92.81 72 TYR A C 1
ATOM 570 O O . TYR A 1 72 ? -3.421 7.292 6.721 1.00 92.81 72 TYR A O 1
ATOM 578 N N . SER A 1 73 ? -5.546 7.977 7.048 1.00 91.25 73 SER A N 1
ATOM 579 C CA . SER A 1 73 ? -5.797 8.405 5.667 1.00 91.25 73 SER A CA 1
ATOM 580 C C . SER A 1 73 ? -4.766 9.425 5.186 1.00 91.25 73 SER A C 1
ATOM 582 O O . SER A 1 73 ? -4.193 9.253 4.115 1.00 91.25 73 SER A O 1
ATOM 584 N N . LEU A 1 74 ? -4.445 10.429 6.010 1.00 89.50 74 LEU A N 1
ATOM 585 C CA . LEU A 1 74 ? -3.412 11.423 5.701 1.00 89.50 74 LEU A CA 1
ATOM 586 C C . LEU A 1 74 ? -2.029 10.781 5.532 1.00 89.50 74 LEU A C 1
ATOM 588 O O . LEU A 1 74 ? -1.297 11.104 4.598 1.00 89.50 74 LEU A O 1
ATOM 592 N N . SER A 1 75 ? -1.662 9.853 6.423 1.00 90.69 75 SER A N 1
ATOM 593 C CA . SER A 1 75 ? -0.379 9.147 6.322 1.00 90.69 75 SER A CA 1
ATOM 594 C C . SER A 1 75 ? -0.305 8.240 5.093 1.00 90.69 75 SER A C 1
ATOM 596 O O . SER A 1 75 ? 0.749 8.137 4.468 1.00 90.69 75 SER A O 1
ATOM 598 N N . TRP A 1 76 ? -1.427 7.613 4.733 1.00 92.19 76 TRP A N 1
ATOM 599 C CA . TRP A 1 76 ? -1.532 6.723 3.588 1.00 92.19 76 TRP A CA 1
ATOM 600 C C . TRP A 1 76 ? -1.399 7.502 2.284 1.00 92.19 76 TRP A C 1
ATOM 602 O O . TRP A 1 76 ? -0.552 7.156 1.465 1.00 92.19 76 TRP A O 1
ATOM 612 N N . TRP A 1 77 ? -2.142 8.602 2.132 1.00 88.50 77 TRP A N 1
ATOM 613 C CA . TRP A 1 77 ? -2.040 9.467 0.957 1.00 88.50 77 TRP A CA 1
ATOM 614 C C . TRP A 1 77 ? -0.643 10.051 0.799 1.00 88.50 77 TRP A C 1
ATOM 616 O O . TRP A 1 77 ? -0.055 9.919 -0.267 1.00 88.50 77 TRP A O 1
ATOM 626 N N . LYS A 1 78 ? -0.047 10.577 1.877 1.00 86.38 78 LYS A N 1
ATOM 627 C CA . LYS A 1 78 ? 1.336 11.074 1.851 1.00 86.38 78 LYS A CA 1
ATOM 628 C C . LYS A 1 78 ? 2.329 10.012 1.370 1.00 86.38 78 LYS A C 1
ATOM 630 O O . LYS A 1 78 ? 3.264 10.325 0.633 1.00 86.38 78 LYS A O 1
ATOM 635 N N . TRP A 1 79 ? 2.148 8.766 1.801 1.00 89.06 79 TRP A N 1
ATOM 636 C CA . TRP A 1 79 ? 2.984 7.654 1.364 1.00 89.06 79 TRP A CA 1
ATOM 637 C C . TRP A 1 79 ? 2.747 7.296 -0.107 1.00 89.06 79 TRP A C 1
ATOM 639 O O . TRP A 1 79 ? 3.714 7.132 -0.850 1.00 89.06 79 TRP A O 1
ATOM 649 N N . TRP A 1 80 ? 1.489 7.235 -0.549 1.00 87.94 80 TRP A N 1
ATOM 650 C CA . TRP A 1 80 ? 1.141 6.951 -1.940 1.00 87.94 80 TRP A CA 1
ATOM 651 C C . TRP A 1 80 ? 1.662 8.026 -2.899 1.00 87.94 80 TRP A C 1
ATOM 653 O O . TRP A 1 80 ? 2.252 7.671 -3.918 1.00 87.94 80 TRP A O 1
ATOM 663 N N . THR A 1 81 ? 1.553 9.309 -2.536 1.00 84.12 81 THR A N 1
ATOM 664 C CA . THR A 1 81 ? 2.154 10.437 -3.269 1.00 84.12 81 THR A CA 1
ATOM 665 C C . THR A 1 81 ? 3.661 10.281 -3.391 1.00 84.12 81 THR A C 1
ATOM 667 O O . THR A 1 81 ? 4.215 10.475 -4.463 1.00 84.12 81 THR A O 1
ATOM 670 N N . PHE A 1 82 ? 4.340 9.866 -2.319 1.00 83.25 82 PHE A N 1
ATOM 671 C CA . PHE A 1 82 ? 5.784 9.632 -2.358 1.00 83.25 82 PHE A CA 1
ATOM 672 C C . PHE A 1 82 ? 6.181 8.431 -3.232 1.00 83.25 82 PHE A C 1
ATOM 674 O O . PHE A 1 82 ? 7.317 8.355 -3.692 1.00 83.25 82 PHE A O 1
ATOM 681 N N . CYS A 1 83 ? 5.265 7.486 -3.450 1.00 84.25 83 CYS A N 1
ATOM 682 C CA . CYS A 1 83 ? 5.468 6.375 -4.377 1.00 84.25 83 CYS A CA 1
ATOM 683 C C . CYS A 1 83 ? 5.203 6.765 -5.837 1.00 84.25 83 CYS A C 1
ATOM 685 O O . CYS A 1 83 ? 5.540 5.973 -6.712 1.00 84.25 83 CYS A O 1
ATOM 687 N N . GLN A 1 84 ? 4.596 7.928 -6.104 1.00 83.56 84 GLN A N 1
ATOM 688 C CA . GLN A 1 84 ? 4.319 8.387 -7.462 1.00 83.56 84 GLN A CA 1
ATOM 689 C C . GLN A 1 84 ? 5.586 8.892 -8.156 1.00 83.56 84 GLN A C 1
ATOM 691 O O . GLN A 1 84 ? 6.494 9.409 -7.499 1.00 83.56 84 GLN A O 1
ATOM 696 N N . PRO A 1 85 ? 5.649 8.781 -9.490 1.00 80.50 85 PRO A N 1
ATOM 697 C CA . PRO A 1 85 ? 6.713 9.404 -10.253 1.00 80.50 85 PRO A CA 1
ATOM 698 C C . PRO A 1 85 ? 6.563 10.922 -10.214 1.00 80.50 85 PRO A C 1
ATOM 700 O O . PRO A 1 85 ? 5.454 11.447 -10.114 1.00 80.50 85 PRO A O 1
ATOM 703 N N . GLU A 1 86 ? 7.678 11.627 -10.391 1.00 78.19 86 GLU A N 1
ATOM 704 C CA . GLU A 1 86 ? 7.723 13.096 -10.417 1.00 78.19 86 GLU A CA 1
ATOM 705 C C . GLU A 1 86 ? 6.767 13.702 -11.457 1.00 78.19 86 GLU A C 1
ATOM 707 O O . GLU A 1 86 ? 6.193 14.765 -11.254 1.00 78.19 86 GLU A O 1
ATOM 712 N N . TRP A 1 87 ? 6.533 13.006 -12.568 1.00 78.75 87 TRP A N 1
ATOM 713 C CA . TRP A 1 87 ? 5.623 13.489 -13.601 1.00 78.75 87 TRP A CA 1
ATOM 714 C C . TRP A 1 87 ? 4.134 13.322 -13.241 1.00 78.75 87 TRP A C 1
ATOM 716 O O . TRP A 1 87 ? 3.299 13.964 -13.877 1.00 78.75 87 TRP A O 1
ATOM 726 N N . HIS A 1 88 ? 3.792 12.467 -12.267 1.00 77.38 88 HIS A N 1
ATOM 727 C CA . HIS A 1 88 ? 2.417 12.187 -11.813 1.00 77.38 88 HIS A CA 1
ATOM 728 C C . HIS A 1 88 ? 2.107 12.863 -10.468 1.00 77.38 88 HIS A C 1
ATOM 730 O O . HIS A 1 88 ? 1.014 12.714 -9.919 1.00 77.38 88 HIS A O 1
ATOM 736 N N . THR A 1 89 ? 3.059 13.610 -9.899 1.00 65.25 89 THR A N 1
ATOM 737 C CA . THR A 1 89 ? 2.753 14.442 -8.739 1.00 65.25 89 THR A CA 1
ATOM 738 C C . THR A 1 89 ? 1.858 15.602 -9.156 1.00 65.25 89 THR A C 1
ATOM 740 O O . THR A 1 89 ? 2.209 16.432 -9.992 1.00 65.25 89 THR A O 1
ATOM 743 N N . SER A 1 90 ? 0.676 15.631 -8.561 1.00 57.16 90 SER A N 1
ATOM 744 C CA . SER A 1 90 ? -0.320 16.685 -8.673 1.00 57.16 90 SER A CA 1
ATOM 745 C C . SER A 1 90 ? 0.110 17.946 -7.926 1.00 57.16 90 SER A C 1
ATOM 747 O O . SER A 1 90 ? 0.920 17.924 -7.003 1.00 57.16 90 SER A O 1
ATOM 749 N N . THR A 1 91 ? -0.495 19.073 -8.287 1.00 55.59 91 THR A N 1
ATOM 750 C CA . THR A 1 91 ? -0.321 20.385 -7.644 1.00 55.59 91 THR A CA 1
ATOM 751 C C . THR A 1 91 ? -0.931 20.488 -6.226 1.00 55.59 91 THR A C 1
ATOM 753 O O . THR A 1 91 ? -1.195 21.596 -5.767 1.00 55.59 91 THR A O 1
ATOM 756 N N . GLY A 1 92 ? -1.180 19.373 -5.521 1.00 56.88 92 GLY A N 1
ATOM 757 C CA . GLY A 1 92 ? -1.838 19.321 -4.202 1.00 56.88 92 GLY A CA 1
ATOM 758 C C . GLY A 1 92 ? -1.327 18.192 -3.288 1.00 56.88 92 GLY A C 1
ATOM 759 O O . GLY A 1 92 ? -0.367 17.508 -3.625 1.00 56.88 92 GLY A O 1
ATOM 760 N N . ASP A 1 93 ? -1.967 17.993 -2.125 1.00 57.75 93 ASP A N 1
ATOM 761 C CA . ASP A 1 93 ? -1.562 16.982 -1.120 1.00 57.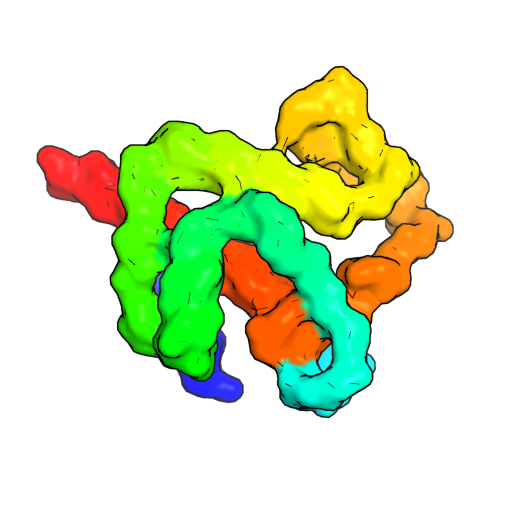75 93 ASP A CA 1
ATOM 762 C C . ASP A 1 93 ? -1.876 15.519 -1.528 1.00 57.75 93 ASP A C 1
ATOM 764 O O . ASP A 1 93 ? -1.355 14.578 -0.921 1.00 57.75 93 ASP A O 1
ATOM 768 N N . GLU A 1 94 ? -2.702 15.311 -2.561 1.00 65.12 94 GLU A N 1
ATOM 769 C CA . GLU A 1 94 ? -3.155 13.995 -3.040 1.00 65.12 94 GLU A CA 1
ATOM 770 C C . GLU A 1 94 ? -2.883 13.833 -4.544 1.00 65.12 94 GLU A C 1
ATOM 772 O O . GLU A 1 94 ? -3.171 14.775 -5.292 1.00 65.12 94 GLU A O 1
ATOM 777 N N . PRO A 1 95 ? -2.384 12.670 -5.020 1.00 60.91 95 PRO A N 1
ATOM 778 C CA . PRO A 1 95 ? -2.155 12.414 -6.441 1.00 60.91 95 PRO A CA 1
ATOM 779 C C . PRO A 1 95 ? -3.457 12.553 -7.222 1.00 60.91 95 PRO A C 1
ATOM 781 O O . PRO A 1 95 ? -4.491 12.023 -6.810 1.00 60.91 95 PRO A O 1
ATOM 784 N N . THR A 1 96 ? -3.414 13.248 -8.356 1.00 66.25 96 THR A N 1
ATOM 785 C CA . THR A 1 96 ? -4.562 13.307 -9.263 1.00 66.25 96 THR A CA 1
ATOM 786 C C . THR A 1 96 ? -4.900 11.904 -9.765 1.00 66.25 96 THR A C 1
ATOM 788 O O . THR A 1 96 ? -3.996 11.082 -9.924 1.00 66.25 96 THR A O 1
ATOM 791 N N . PRO A 1 97 ? -6.184 11.604 -10.031 1.00 68.44 97 PRO A N 1
ATOM 792 C CA . PRO A 1 97 ? -6.546 10.388 -10.743 1.00 68.44 97 PRO A CA 1
ATOM 793 C C . PRO A 1 97 ? -5.775 10.285 -12.063 1.00 68.44 97 PRO A C 1
ATOM 795 O O . PRO A 1 97 ? -5.587 11.297 -12.738 1.00 68.44 97 PRO A O 1
ATOM 798 N N . LEU A 1 98 ? -5.386 9.060 -12.425 1.00 65.44 98 LEU A N 1
ATOM 799 C CA . LEU A 1 98 ? -4.778 8.744 -13.719 1.00 65.44 98 LEU A CA 1
ATOM 800 C C . LEU A 1 98 ? -5.624 9.324 -14.859 1.00 65.44 98 LEU A C 1
ATOM 802 O O . LEU A 1 98 ? -6.810 8.996 -14.976 1.00 65.44 98 LEU A O 1
ATOM 806 N N . ILE A 1 99 ? -5.016 10.147 -15.713 1.00 64.88 99 ILE A N 1
ATOM 807 C CA . ILE A 1 99 ? -5.642 10.632 -16.949 1.00 64.88 99 ILE A CA 1
ATOM 808 C C . ILE A 1 99 ? -5.046 9.915 -18.164 1.00 64.88 99 ILE A C 1
ATOM 810 O O . ILE A 1 99 ? -3.946 9.373 -18.106 1.00 64.88 99 ILE A O 1
ATOM 814 N N . ALA A 1 100 ? -5.777 9.883 -19.283 1.00 57.81 100 ALA A N 1
ATOM 815 C CA . ALA A 1 100 ? -5.376 9.141 -20.487 1.00 57.81 100 ALA A CA 1
ATOM 816 C C . ALA A 1 100 ? -3.960 9.495 -20.995 1.00 57.81 100 ALA A C 1
ATOM 818 O O . ALA A 1 100 ? -3.254 8.619 -21.496 1.00 57.81 100 ALA A O 1
ATOM 819 N N . ASP A 1 101 ? -3.518 10.737 -20.786 1.00 63.47 101 ASP A N 1
ATOM 820 C CA . ASP A 1 101 ? -2.189 11.231 -21.170 1.00 63.47 101 ASP A CA 1
ATOM 821 C C . ASP A 1 101 ? -1.033 10.622 -20.345 1.00 63.47 101 ASP A C 1
ATOM 823 O O . ASP A 1 101 ? 0.136 10.746 -20.717 1.00 63.47 101 ASP A O 1
ATOM 827 N N . ASP A 1 102 ? -1.332 9.927 -19.244 1.00 66.75 102 ASP A N 1
ATOM 828 C CA . ASP A 1 102 ? -0.346 9.271 -18.377 1.00 66.75 102 ASP A CA 1
ATOM 829 C C . ASP A 1 102 ? -0.011 7.835 -18.812 1.00 66.75 102 ASP A C 1
ATOM 831 O O . ASP A 1 102 ? 0.972 7.253 -18.349 1.00 66.75 102 ASP A O 1
ATOM 835 N N . MET A 1 103 ? -0.789 7.261 -19.736 1.00 64.75 103 MET A N 1
ATOM 836 C CA . MET A 1 103 ? -0.646 5.869 -20.192 1.00 64.75 103 MET A CA 1
ATOM 837 C C . MET A 1 103 ? 0.575 5.639 -21.097 1.00 64.75 103 MET A C 1
ATOM 839 O O . MET A 1 103 ? 0.983 4.498 -21.298 1.00 64.75 103 MET A O 1
ATOM 843 N N . GLY A 1 104 ? 1.158 6.708 -21.652 1.00 65.75 104 GLY A N 1
ATOM 844 C CA . GLY A 1 104 ? 2.375 6.659 -22.475 1.00 65.75 104 GLY A CA 1
ATOM 845 C C . GLY A 1 104 ? 3.666 6.976 -21.716 1.00 65.75 104 GLY A C 1
ATOM 846 O O . GLY A 1 104 ? 4.732 7.027 -22.328 1.00 65.75 104 GLY A O 1
ATOM 847 N N . LYS A 1 105 ? 3.579 7.241 -20.408 1.00 76.94 105 LYS A N 1
ATOM 848 C CA . LYS A 1 105 ? 4.716 7.639 -19.573 1.00 76.94 105 LYS A CA 1
ATOM 849 C C . LYS A 1 105 ? 5.313 6.438 -18.838 1.00 76.94 105 LYS A C 1
ATOM 851 O O . LYS A 1 105 ? 4.673 5.404 -18.674 1.00 76.94 105 LYS A O 1
ATOM 856 N N . ASP A 1 106 ? 6.565 6.584 -18.416 1.00 81.31 106 ASP A N 1
ATOM 857 C CA . ASP A 1 106 ? 7.316 5.524 -17.744 1.00 81.31 106 ASP A CA 1
ATOM 858 C C . ASP A 1 106 ? 6.769 5.266 -16.328 1.00 81.31 106 ASP A C 1
ATOM 860 O O . ASP A 1 106 ? 6.817 6.155 -15.475 1.00 81.31 106 ASP A O 1
ATOM 864 N N . TRP A 1 107 ? 6.275 4.042 -16.104 1.00 81.50 107 TRP A N 1
ATOM 865 C CA . TRP A 1 107 ? 5.760 3.506 -14.836 1.00 81.50 107 TRP A CA 1
ATOM 866 C C . TRP A 1 107 ? 6.683 2.455 -14.201 1.00 81.50 107 TRP A C 1
ATOM 868 O O . TRP A 1 107 ? 6.316 1.823 -13.205 1.00 81.50 107 TRP A O 1
ATOM 878 N N . ASP A 1 108 ? 7.889 2.251 -14.735 1.00 82.25 108 ASP A N 1
ATOM 879 C CA . ASP A 1 108 ? 8.771 1.137 -14.381 1.00 82.25 108 ASP A CA 1
ATOM 880 C C . ASP A 1 108 ? 9.120 1.087 -12.885 1.00 82.25 108 ASP A C 1
ATOM 882 O O . ASP A 1 108 ? 9.415 0.026 -12.327 1.00 82.25 108 ASP A O 1
ATOM 886 N N . PHE A 1 109 ? 9.101 2.224 -12.193 1.00 78.81 109 PHE A N 1
ATOM 887 C CA . PHE A 1 109 ? 9.370 2.306 -10.754 1.00 78.81 109 PHE A CA 1
ATOM 888 C C . PHE A 1 109 ? 8.261 1.666 -9.890 1.00 78.81 109 PHE A C 1
ATOM 890 O O . PHE A 1 109 ? 8.553 1.289 -8.755 1.00 78.81 109 PHE A O 1
ATOM 897 N N . LEU A 1 110 ? 7.039 1.471 -10.412 1.00 83.19 110 LEU A N 1
ATOM 898 C CA . LEU A 1 110 ? 5.971 0.686 -9.764 1.00 83.19 110 LEU A CA 1
ATOM 899 C C . LEU A 1 110 ? 5.916 -0.775 -10.219 1.00 83.19 110 LEU A C 1
ATOM 901 O O . LEU A 1 110 ? 5.093 -1.533 -9.702 1.00 83.19 110 LEU A O 1
ATOM 905 N N . LEU A 1 111 ? 6.810 -1.216 -11.110 1.00 84.75 111 LEU A N 1
ATOM 906 C CA . LEU A 1 111 ? 6.987 -2.636 -11.437 1.00 84.75 111 LEU A CA 1
ATOM 907 C C . LEU A 1 111 ? 7.733 -3.360 -10.300 1.00 84.75 111 LEU A C 1
ATOM 909 O O . LEU A 1 111 ? 8.827 -3.901 -10.467 1.00 84.75 111 LEU A O 1
ATOM 913 N N . VAL A 1 112 ? 7.144 -3.317 -9.104 1.00 85.25 112 VAL A N 1
ATOM 914 C CA . VAL A 1 112 ? 7.671 -3.857 -7.849 1.00 85.25 112 VAL A CA 1
ATOM 915 C C . VAL A 1 112 ? 6.772 -4.986 -7.356 1.00 85.25 112 VAL A C 1
ATOM 917 O O . VAL A 1 112 ? 5.624 -4.769 -6.966 1.00 85.25 112 VAL A O 1
ATOM 920 N N . GLY A 1 113 ? 7.306 -6.205 -7.382 1.00 83.06 113 GLY A N 1
ATOM 921 C CA . GLY A 1 113 ? 6.601 -7.420 -6.972 1.00 83.06 113 GLY A CA 1
ATOM 922 C C . GLY A 1 113 ? 7.014 -7.921 -5.589 1.00 83.06 113 GLY A C 1
ATOM 923 O O . GLY A 1 113 ? 7.921 -7.382 -4.942 1.00 83.06 113 GLY A O 1
ATOM 924 N N . GLY A 1 114 ? 6.356 -8.987 -5.148 1.00 84.31 114 GLY A N 1
ATOM 925 C CA . GLY A 1 114 ? 6.725 -9.716 -3.938 1.00 84.31 114 GLY A CA 1
ATOM 926 C C . GLY A 1 114 ? 6.365 -9.006 -2.632 1.00 84.31 114 GLY A C 1
ATOM 927 O O . GLY A 1 114 ? 5.526 -8.106 -2.571 1.00 84.31 114 GLY A O 1
ATOM 928 N N . ASN A 1 115 ? 7.018 -9.421 -1.541 1.00 82.31 115 ASN A N 1
ATOM 929 C CA . ASN A 1 115 ? 6.628 -9.031 -0.175 1.00 82.31 115 ASN A CA 1
ATOM 930 C C . ASN A 1 115 ? 6.732 -7.527 0.105 1.00 82.31 115 ASN A C 1
ATOM 932 O O . ASN A 1 115 ? 6.066 -7.022 1.000 1.00 82.31 115 ASN A O 1
ATOM 936 N N . ASN A 1 116 ? 7.560 -6.830 -0.671 1.00 82.94 116 ASN A N 1
ATOM 937 C CA . ASN A 1 116 ? 7.831 -5.405 -0.528 1.00 82.94 116 ASN A CA 1
ATOM 938 C C . ASN A 1 116 ? 7.287 -4.593 -1.715 1.00 82.94 116 ASN A C 1
ATOM 940 O O . ASN A 1 116 ? 7.749 -3.476 -1.938 1.00 82.94 116 ASN A O 1
ATOM 944 N N . GLY A 1 117 ? 6.391 -5.176 -2.514 1.00 87.94 117 GLY A N 1
ATOM 945 C CA . GLY A 1 117 ? 5.836 -4.576 -3.723 1.00 87.94 117 GLY A CA 1
ATOM 946 C C . GLY A 1 117 ? 4.468 -3.928 -3.509 1.00 87.94 117 GLY A C 1
ATOM 947 O O . GLY A 1 117 ? 4.120 -3.490 -2.408 1.00 87.94 117 GLY A O 1
ATOM 948 N N . ILE A 1 118 ? 3.659 -3.915 -4.571 1.00 89.75 118 ILE A N 1
ATOM 949 C CA . ILE A 1 118 ? 2.288 -3.366 -4.575 1.00 89.75 118 ILE A CA 1
ATOM 950 C C . ILE A 1 118 ? 1.380 -4.033 -3.532 1.00 89.75 118 ILE A C 1
ATOM 952 O O . ILE A 1 118 ? 0.469 -3.394 -3.002 1.00 89.75 118 ILE A O 1
ATOM 956 N N . MET A 1 119 ? 1.678 -5.274 -3.138 1.00 89.25 119 MET A N 1
ATOM 957 C CA . MET A 1 119 ? 0.987 -5.972 -2.053 1.00 89.25 119 MET A CA 1
ATOM 958 C C . MET A 1 119 ? 0.862 -5.124 -0.774 1.00 89.25 119 MET A C 1
ATOM 960 O O . MET A 1 119 ? -0.176 -5.154 -0.115 1.00 89.25 119 MET A O 1
ATOM 964 N N . CYS A 1 120 ? 1.881 -4.334 -0.428 1.00 90.31 120 CYS A N 1
ATOM 965 C CA . CYS A 1 120 ? 1.857 -3.472 0.756 1.00 90.31 120 CYS A CA 1
ATOM 966 C C . CYS A 1 120 ? 0.751 -2.407 0.683 1.00 90.31 120 CYS A C 1
ATOM 968 O O . CYS A 1 120 ? 0.074 -2.139 1.679 1.00 90.31 120 CYS A O 1
ATOM 970 N N . LEU A 1 121 ? 0.530 -1.830 -0.501 1.00 92.12 121 LEU A N 1
ATOM 971 C CA . LEU A 1 121 ? -0.543 -0.863 -0.740 1.00 92.12 121 LEU A CA 1
ATOM 972 C C . LEU A 1 121 ? -1.907 -1.542 -0.631 1.00 92.12 121 LEU A C 1
ATOM 974 O O . LEU A 1 121 ? -2.775 -1.057 0.088 1.00 92.12 121 LEU A O 1
ATOM 978 N N . VAL A 1 122 ? -2.064 -2.716 -1.244 1.00 92.94 122 VAL A N 1
ATOM 979 C CA . VAL A 1 122 ? -3.323 -3.473 -1.208 1.00 92.94 122 VAL A CA 1
ATOM 980 C C . VAL A 1 122 ? -3.702 -3.860 0.228 1.00 92.94 122 VAL A C 1
ATOM 982 O O . VAL A 1 122 ? -4.824 -3.605 0.659 1.00 92.94 122 VAL A O 1
ATOM 985 N N . PHE A 1 123 ? -2.774 -4.404 1.021 1.00 93.06 123 PHE A N 1
ATOM 986 C CA . PHE A 1 123 ? -3.057 -4.748 2.422 1.00 93.06 123 PHE A CA 1
ATOM 987 C C . PHE A 1 123 ? -3.349 -3.518 3.290 1.00 93.06 123 PHE A C 1
ATOM 989 O O . PHE A 1 123 ? -4.243 -3.567 4.135 1.00 93.06 123 PHE A O 1
ATOM 996 N N . SER A 1 124 ? -2.643 -2.405 3.075 1.00 93.88 124 SER A N 1
ATOM 997 C CA . SER A 1 124 ? -2.910 -1.167 3.818 1.00 93.88 124 SER A CA 1
ATOM 998 C C . SER A 1 124 ? -4.295 -0.580 3.524 1.00 93.88 124 SER A C 1
ATOM 1000 O O . SER A 1 124 ? -5.003 -0.203 4.460 1.00 93.88 124 SER A O 1
ATOM 1002 N N . LEU A 1 125 ? -4.736 -0.603 2.260 1.00 93.56 125 LEU A N 1
ATOM 1003 C CA . LEU A 1 125 ? -6.104 -0.245 1.874 1.00 93.56 125 LEU A CA 1
ATOM 1004 C C . LEU A 1 125 ? -7.138 -1.191 2.487 1.00 93.56 125 LEU A C 1
ATOM 1006 O O . LEU A 1 125 ? -8.163 -0.737 2.994 1.00 93.56 125 LEU A O 1
ATOM 1010 N N . PHE A 1 126 ? -6.854 -2.495 2.507 1.00 93.81 126 PHE A N 1
ATOM 1011 C CA . PHE A 1 126 ? -7.732 -3.478 3.134 1.00 93.81 126 PHE A CA 1
ATOM 1012 C C . PHE A 1 126 ? -7.944 -3.180 4.623 1.00 93.81 126 PHE A C 1
ATOM 1014 O O . PHE A 1 126 ? -9.082 -3.200 5.096 1.00 93.81 126 PHE A O 1
ATOM 1021 N N . TRP A 1 127 ? -6.885 -2.861 5.377 1.00 93.69 127 TRP A N 1
ATOM 1022 C CA . TRP A 1 127 ? -7.017 -2.505 6.795 1.00 93.69 127 TRP A CA 1
ATOM 1023 C C . TRP A 1 127 ? -7.804 -1.212 6.998 1.00 93.69 127 TRP A C 1
ATOM 1025 O O . TRP A 1 127 ? -8.634 -1.146 7.904 1.00 93.69 127 TRP A O 1
ATOM 1035 N N . TRP A 1 128 ? -7.584 -0.211 6.144 1.00 93.69 128 TRP A N 1
ATOM 1036 C CA . TRP A 1 128 ? -8.327 1.044 6.203 1.00 93.69 128 TRP A CA 1
ATOM 1037 C C . TRP A 1 128 ? -9.820 0.835 5.931 1.00 93.69 128 TRP A C 1
ATOM 1039 O O . TRP A 1 128 ? -10.652 1.214 6.756 1.00 93.69 128 TRP A O 1
ATOM 1049 N N . GLY A 1 129 ? -10.167 0.150 4.839 1.00 92.06 129 GLY A N 1
ATOM 1050 C CA . GLY A 1 129 ? -11.553 -0.186 4.514 1.00 92.06 129 GLY A CA 1
ATOM 1051 C C . GLY A 1 129 ? -12.220 -1.041 5.595 1.00 92.06 129 GLY A C 1
ATOM 1052 O O . GLY A 1 129 ? -13.375 -0.809 5.951 1.00 92.06 129 GLY A O 1
ATOM 1053 N N . SER A 1 130 ? -11.476 -1.980 6.187 1.00 91.00 130 SER A N 1
ATOM 1054 C CA . SER A 1 130 ? -11.951 -2.786 7.319 1.00 91.00 130 SER A CA 1
ATOM 1055 C C . SER A 1 130 ? -12.309 -1.934 8.536 1.00 91.00 130 SER A C 1
ATOM 1057 O O . SER A 1 130 ? -13.289 -2.225 9.215 1.00 91.00 130 SER A O 1
ATOM 1059 N N . ALA A 1 131 ? -11.511 -0.910 8.842 1.00 90.94 131 ALA A N 1
ATOM 1060 C CA . ALA A 1 131 ? -11.764 -0.024 9.973 1.00 90.94 131 ALA A CA 1
ATOM 1061 C C . ALA A 1 131 ? -12.961 0.899 9.723 1.00 90.94 131 ALA A C 1
ATOM 1063 O O . ALA A 1 131 ? -13.792 1.041 10.611 1.00 90.94 131 ALA A O 1
ATOM 1064 N N . LEU A 1 132 ? -13.099 1.439 8.507 1.00 90.00 132 LEU A N 1
ATOM 1065 C CA . LEU A 1 132 ? -14.264 2.240 8.109 1.00 90.00 132 LEU A CA 1
ATOM 1066 C C . LEU A 1 132 ? -15.574 1.458 8.250 1.00 90.00 132 LEU A C 1
ATOM 1068 O O . LEU A 1 132 ? -16.562 1.995 8.734 1.00 90.00 132 LEU A O 1
ATOM 1072 N N . LYS A 1 133 ? -15.586 0.173 7.875 1.00 85.12 133 LYS A N 1
ATOM 1073 C CA . LYS A 1 133 ? -16.771 -0.674 8.067 1.00 85.12 133 LYS A CA 1
ATOM 1074 C C . LYS A 1 133 ? -17.126 -0.898 9.535 1.00 85.12 133 LYS A C 1
ATOM 1076 O O . LYS A 1 133 ? -18.302 -1.025 9.839 1.00 85.12 133 LYS A O 1
ATOM 1081 N N . LYS A 1 134 ? -16.136 -0.989 10.427 1.00 81.62 134 LYS A N 1
ATOM 1082 C CA . LYS A 1 134 ? -16.384 -1.150 11.869 1.00 81.62 134 LYS A CA 1
ATOM 1083 C C . LYS A 1 134 ? -16.953 0.127 12.484 1.00 81.62 134 LYS A C 1
ATOM 1085 O O . LYS A 1 134 ? -17.920 0.041 13.220 1.00 81.62 134 LYS A O 1
ATOM 1090 N N . ASP A 1 135 ? -16.402 1.276 12.101 1.00 76.69 135 ASP A N 1
ATOM 1091 C CA . ASP A 1 135 ? -16.839 2.606 12.548 1.00 76.69 135 ASP A CA 1
ATOM 1092 C C . ASP A 1 135 ? -18.292 2.930 12.150 1.00 76.69 135 ASP A C 1
ATOM 1094 O O . ASP A 1 135 ? -18.957 3.691 12.830 1.00 76.69 135 ASP A O 1
ATOM 1098 N N . GLN A 1 136 ? -18.812 2.331 11.069 1.00 63.53 136 GLN A N 1
ATOM 1099 C CA . GLN A 1 136 ? -20.219 2.485 10.664 1.00 63.53 136 GLN A CA 1
ATOM 1100 C C . GLN A 1 136 ? -21.206 1.569 11.406 1.00 63.53 136 GLN A C 1
ATOM 1102 O O . GLN A 1 136 ? -22.415 1.738 11.254 1.00 63.53 136 GLN A O 1
ATOM 1107 N N . VAL A 1 137 ? -20.711 0.553 12.118 1.00 61.03 137 VAL A N 1
ATOM 1108 C CA . VAL A 1 137 ? -21.536 -0.449 12.818 1.00 61.03 137 VAL A CA 1
ATOM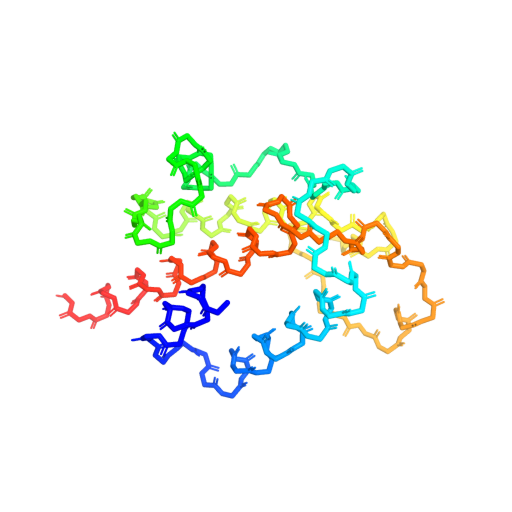 1109 C C . VAL A 1 137 ? -21.600 -0.175 14.330 1.00 61.03 137 VAL A C 1
ATOM 1111 O O . VAL A 1 137 ? -22.497 -0.699 14.990 1.00 61.03 137 VAL A O 1
ATOM 1114 N N . GLU A 1 138 ? -20.690 0.645 14.864 1.00 48.25 138 GLU A N 1
ATOM 1115 C CA . GLU A 1 138 ? -20.698 1.173 16.243 1.00 48.25 138 GLU A CA 1
ATOM 1116 C C . GLU A 1 138 ? -21.414 2.529 16.336 1.00 48.25 138 GLU A C 1
ATOM 1118 O O . GLU A 1 138 ? -22.072 2.757 17.379 1.00 48.25 138 GLU A O 1
#

Sequence (138 aa):
MAHLGVLQSLELGGDLWQQLLATWIELEQKLCFVRDGGRKLLMKNQPPAVSSWFKNAHNVQFRPTIGPIKAYSLSWWKWWTFCQPEWHTSTGDEPTPLIADDMGKDWDFLLVGGNNGIMCLVFSLFWWGSALKKDQVE